Protein AF-A0A8S3WCB8-F1 (afdb_monomer)

Radius of gyration: 36.88 Å; Cα contacts (8 Å, |Δi|>4): 19; chains: 1; bounding box: 97×55×100 Å

Sequence (174 aa):
MEAQEHLSYKTQSRKRGRPAGKNRMPLSSEQRKSRNAQYEKERRNEIAHATLHLAKAVGCDGSVTLQNLLTSVIKLLDNKANCKPSESIQILRQRNEDICKEIQEMELFLKSKGLNKQEYETDSECESYNLRSRGSKRKSENICELQYSEKKQLNEKDVKSMISTASNLVSFTI

Solvent-accessible surface area (backbone atoms only — not comparable to full-atom values): 11548 Å² total; per-residue (Å²): 138,82,86,83,85,81,88,81,80,86,77,86,77,82,94,82,81,74,81,76,61,88,89,66,79,78,74,50,75,62,57,49,50,54,53,51,52,49,52,53,50,52,54,51,50,53,51,51,52,53,50,52,52,50,32,56,76,73,70,48,65,96,83,62,52,71,70,58,49,53,52,52,51,52,52,52,50,51,48,63,74,65,53,50,72,69,57,53,52,50,53,52,52,52,52,51,52,52,52,53,50,53,49,51,54,50,52,51,51,42,57,74,68,66,68,75,86,70,91,77,88,77,75,95,72,96,72,84,80,80,84,77,89,74,90,77,95,69,94,72,87,83,74,89,78,84,80,88,76,79,80,76,77,74,50,70,68,58,57,52,50,52,53,51,55,54,53,55,59,61,70,72,75,118

pLDDT: mean 72.17, std 20.46, range [32.62, 98.44]

Secondary structure (DSSP, 8-state):
----------------S-PPPTT-PPPPHHHHHHHHHHHHHHHHHHHHHHHHHHHHHHT--TT--HHHHHHHHHHHHHHHHH--HHHHHHHHHHHHHHHHHHHHHHHHHHHHTT-----------------------------------------HHHHHHHHHHHHHHHTT--

Nearest PDB structures (foldseek):
  7ar7-assembly1_W  TM=2.866E-01  e=4.950E+00  Arabidopsis thaliana

Organism: Parnassius apollo (NCBI:txid110799)

Structure (mmCIF, N/CA/C/O backbone):
data_AF-A0A8S3WCB8-F1
#
_entry.id   AF-A0A8S3WCB8-F1
#
loop_
_atom_site.group_PDB
_atom_site.id
_atom_site.type_symbol
_atom_site.label_atom_id
_atom_site.label_alt_id
_atom_site.label_comp_id
_atom_site.label_asym_id
_atom_site.label_entity_id
_atom_site.label_seq_id
_atom_site.pdbx_PDB_ins_code
_atom_site.Cartn_x
_atom_site.Cartn_y
_atom_site.Cartn_z
_atom_site.occupancy
_atom_site.B_iso_or_equiv
_atom_site.auth_seq_id
_atom_site.auth_comp_id
_atom_site.auth_asym_id
_atom_site.auth_atom_id
_atom_site.pdbx_PDB_model_num
ATOM 1 N N . MET A 1 1 ? 53.122 -0.574 -54.525 1.00 44.38 1 MET A N 1
ATOM 2 C CA . MET A 1 1 ? 53.079 -1.208 -53.192 1.00 44.38 1 MET A CA 1
ATOM 3 C C . MET A 1 1 ? 51.646 -1.123 -52.721 1.00 44.38 1 MET A C 1
ATOM 5 O O . MET A 1 1 ? 51.205 -0.060 -52.309 1.00 44.38 1 MET A O 1
ATOM 9 N N . GLU A 1 2 ? 50.904 -2.192 -52.986 1.00 43.19 2 GLU A N 1
ATOM 10 C CA . GLU A 1 2 ? 49.449 -2.259 -52.868 1.00 43.19 2 GLU A CA 1
ATOM 11 C C . GLU A 1 2 ? 49.012 -2.510 -51.424 1.00 43.19 2 GLU A C 1
ATOM 13 O O . GLU A 1 2 ? 49.670 -3.220 -50.664 1.00 43.19 2 GLU A O 1
ATOM 18 N N . ALA A 1 3 ? 47.897 -1.878 -51.070 1.00 52.25 3 ALA A N 1
ATOM 19 C CA . ALA A 1 3 ? 47.232 -1.972 -49.786 1.00 52.25 3 ALA A CA 1
ATOM 20 C C . ALA A 1 3 ? 46.687 -3.387 -49.537 1.00 52.25 3 ALA A C 1
ATOM 22 O O . ALA A 1 3 ? 46.091 -3.992 -50.426 1.00 52.25 3 ALA A O 1
ATOM 23 N N . GLN A 1 4 ? 46.816 -3.881 -48.305 1.00 49.72 4 GLN A N 1
ATOM 24 C CA . GLN A 1 4 ? 46.030 -5.017 -47.827 1.00 49.72 4 GLN A CA 1
ATOM 25 C C . GLN A 1 4 ? 45.205 -4.598 -46.610 1.00 49.72 4 GLN A C 1
ATOM 27 O O . GLN A 1 4 ? 45.649 -4.622 -45.464 1.00 49.72 4 GLN A O 1
ATOM 32 N N . GLU A 1 5 ? 43.972 -4.190 -46.907 1.00 56.50 5 GLU A N 1
ATOM 33 C CA . GLU A 1 5 ? 42.862 -4.100 -45.967 1.00 56.50 5 GLU A CA 1
ATOM 34 C C . GLU A 1 5 ? 42.466 -5.512 -45.513 1.00 56.50 5 GLU A C 1
ATOM 36 O O . GLU A 1 5 ? 41.853 -6.274 -46.260 1.00 56.50 5 GLU A O 1
ATOM 41 N N . HIS A 1 6 ? 42.757 -5.873 -44.264 1.00 52.06 6 HIS A N 1
ATOM 42 C CA . HIS A 1 6 ? 42.140 -7.045 -43.643 1.00 52.06 6 HIS A CA 1
ATOM 43 C C . HIS A 1 6 ? 40.848 -6.643 -42.921 1.00 52.06 6 HIS A C 1
ATOM 45 O O . HIS A 1 6 ? 40.802 -6.441 -41.708 1.00 52.06 6 HIS A O 1
ATOM 51 N N . LEU A 1 7 ? 39.765 -6.556 -43.698 1.00 54.00 7 LEU A N 1
ATOM 52 C CA . LEU A 1 7 ? 38.384 -6.542 -43.215 1.00 54.00 7 LEU A CA 1
ATOM 53 C C . LEU A 1 7 ? 38.034 -7.913 -42.612 1.00 54.00 7 LEU A C 1
ATOM 55 O O . LEU A 1 7 ? 37.574 -8.820 -43.303 1.00 54.00 7 LEU A O 1
ATOM 59 N N . SER A 1 8 ? 38.229 -8.068 -41.303 1.00 60.56 8 SER A N 1
ATOM 60 C CA . SER A 1 8 ? 37.791 -9.251 -40.556 1.00 60.56 8 SER A CA 1
ATOM 61 C C . SER A 1 8 ? 36.790 -8.875 -39.472 1.00 60.56 8 SER A C 1
ATOM 63 O O . SER A 1 8 ? 37.165 -8.744 -38.314 1.00 60.56 8 SER A O 1
ATOM 65 N N . TYR A 1 9 ? 35.502 -8.810 -39.822 1.00 52.47 9 TYR A N 1
ATOM 66 C CA . TYR A 1 9 ? 34.422 -8.991 -38.844 1.00 52.47 9 TYR A CA 1
ATOM 67 C C . TYR A 1 9 ? 33.257 -9.754 -39.472 1.00 52.47 9 TYR A C 1
ATOM 69 O O . TYR A 1 9 ? 32.221 -9.191 -39.822 1.00 52.47 9 TYR A O 1
ATOM 77 N N . LYS A 1 10 ? 33.407 -11.075 -39.608 1.00 53.28 10 LYS A N 1
ATOM 78 C CA . LYS A 1 10 ? 32.287 -11.953 -39.963 1.00 53.28 10 LYS A CA 1
ATOM 79 C C . LYS A 1 10 ? 31.547 -12.366 -38.690 1.00 53.28 10 LYS A C 1
ATOM 81 O O . LYS A 1 10 ? 31.703 -13.478 -38.198 1.00 53.28 10 LYS A O 1
ATOM 86 N N . THR A 1 11 ? 30.733 -11.472 -38.136 1.00 57.50 11 THR A N 1
ATOM 87 C CA . THR A 1 11 ? 29.788 -11.837 -37.071 1.00 57.50 11 THR A CA 1
ATOM 88 C C . THR A 1 11 ? 28.568 -12.518 -37.694 1.00 57.50 11 THR A C 1
ATOM 90 O O . THR A 1 11 ? 27.594 -11.885 -38.097 1.00 57.50 11 THR A O 1
ATOM 93 N N . GLN A 1 12 ? 28.611 -13.849 -37.799 1.00 63.88 12 GLN A N 1
ATOM 94 C CA . GLN A 1 12 ? 27.426 -14.639 -38.137 1.00 63.88 12 GLN A CA 1
ATOM 95 C C . GLN A 1 12 ? 26.374 -14.474 -37.029 1.00 63.88 12 GLN A C 1
ATOM 97 O O . GLN A 1 12 ? 26.536 -14.984 -35.921 1.00 63.88 12 GLN A O 1
ATOM 102 N N . SER A 1 13 ? 25.289 -13.749 -37.315 1.00 62.59 13 SER A N 1
ATOM 103 C CA . SER A 1 13 ? 24.207 -13.515 -36.355 1.00 62.59 13 SER A CA 1
ATOM 104 C C . SER A 1 13 ? 22.962 -14.376 -36.640 1.00 62.59 13 SER A C 1
ATOM 106 O O . SER A 1 13 ? 22.341 -14.329 -37.696 1.00 62.59 13 SER A O 1
ATOM 108 N N . ARG A 1 14 ? 22.683 -15.212 -35.630 1.00 60.66 14 ARG A N 1
ATOM 109 C CA . ARG A 1 14 ? 21.504 -16.001 -35.213 1.00 60.66 14 ARG A CA 1
ATOM 110 C C . ARG A 1 14 ? 20.298 -16.140 -36.163 1.00 60.66 14 ARG A C 1
ATOM 112 O O . ARG A 1 14 ? 19.568 -15.189 -36.418 1.00 60.66 14 ARG A O 1
ATOM 119 N N . LYS A 1 15 ? 19.939 -17.398 -36.464 1.00 66.94 15 LYS A N 1
ATOM 120 C CA . LYS A 1 15 ? 18.573 -17.796 -36.852 1.00 66.94 15 LYS A CA 1
ATOM 121 C C . LYS A 1 15 ? 17.801 -18.354 -35.646 1.00 66.94 15 LYS A C 1
ATOM 123 O O . LYS A 1 15 ? 18.017 -19.501 -35.273 1.00 66.94 15 LYS A O 1
ATOM 128 N N . ARG A 1 16 ? 16.894 -17.548 -35.078 1.00 57.16 16 ARG A N 1
ATOM 129 C CA . ARG A 1 16 ? 15.520 -17.883 -34.618 1.00 57.16 16 ARG A CA 1
ATOM 130 C C . ARG A 1 16 ? 14.921 -16.693 -33.850 1.00 57.16 16 ARG A C 1
ATOM 132 O O . ARG A 1 16 ? 15.586 -16.113 -33.000 1.00 57.16 16 ARG A O 1
ATOM 139 N N . GLY A 1 17 ? 13.652 -16.392 -34.156 1.00 65.81 17 GLY A N 1
ATOM 140 C CA . GLY A 1 17 ? 12.807 -15.396 -33.480 1.00 65.81 17 GLY A CA 1
ATOM 141 C C . GLY A 1 17 ? 12.474 -14.168 -34.335 1.00 65.81 17 GLY A C 1
ATOM 142 O O . GLY A 1 17 ? 13.168 -13.173 -34.217 1.00 65.81 17 GLY A O 1
ATOM 143 N N . ARG A 1 18 ? 11.401 -14.279 -35.145 1.00 69.44 18 ARG A N 1
ATOM 144 C CA . ARG A 1 18 ? 10.761 -13.290 -36.053 1.00 69.44 18 ARG A CA 1
ATOM 145 C C . ARG A 1 18 ? 11.710 -12.496 -36.982 1.00 69.44 18 ARG A C 1
ATOM 147 O O . ARG A 1 18 ? 12.647 -11.863 -36.510 1.00 69.44 18 ARG A O 1
ATOM 154 N N . PRO A 1 19 ? 11.451 -12.448 -38.305 1.00 66.50 19 PRO A N 1
ATOM 155 C CA . PRO A 1 19 ? 12.166 -11.514 -39.165 1.00 66.50 19 PRO A CA 1
ATOM 156 C C . PRO A 1 19 ? 11.988 -10.105 -38.597 1.00 66.50 19 PRO A C 1
ATOM 158 O O . PRO A 1 19 ? 10.861 -9.701 -38.289 1.00 66.50 19 PRO A O 1
ATOM 161 N N . ALA A 1 20 ? 13.088 -9.366 -38.431 1.00 64.12 20 ALA A N 1
ATOM 162 C CA . ALA A 1 20 ? 12.986 -7.934 -38.209 1.00 64.12 20 ALA A CA 1
ATOM 163 C C . ALA A 1 20 ? 12.094 -7.381 -39.327 1.00 64.12 20 ALA A C 1
ATOM 165 O O . ALA A 1 20 ? 12.321 -7.696 -40.498 1.00 64.12 20 ALA A O 1
ATOM 166 N N . GLY A 1 21 ? 11.035 -6.647 -38.969 1.00 72.25 21 GLY A N 1
ATOM 167 C CA . GLY A 1 21 ? 10.156 -6.042 -39.968 1.00 72.25 21 GLY A CA 1
ATOM 168 C C . GLY A 1 21 ? 11.012 -5.329 -41.015 1.00 72.25 21 GLY A C 1
ATOM 169 O O . GLY A 1 21 ? 11.954 -4.623 -40.643 1.00 72.25 21 GLY A O 1
ATOM 170 N N . LYS A 1 22 ? 10.737 -5.585 -42.300 1.00 71.12 22 LYS A N 1
ATOM 171 C CA . LYS A 1 22 ? 11.480 -5.020 -43.435 1.00 71.12 22 LYS A CA 1
ATOM 172 C C . LYS A 1 22 ? 11.675 -3.513 -43.181 1.00 71.12 22 LYS A C 1
ATOM 174 O O . LYS A 1 22 ? 10.695 -2.817 -42.936 1.00 71.12 22 LYS A O 1
ATOM 179 N N . ASN A 1 23 ? 12.926 -3.043 -43.170 1.00 68.75 23 ASN A N 1
ATOM 180 C CA . ASN A 1 23 ? 13.340 -1.642 -42.945 1.00 68.75 23 ASN A CA 1
ATOM 181 C C . ASN A 1 23 ? 13.299 -1.089 -41.503 1.00 68.75 23 ASN A C 1
ATOM 183 O O . ASN A 1 23 ? 13.350 0.126 -41.317 1.00 68.75 23 ASN A O 1
ATOM 187 N N . ARG A 1 24 ? 13.260 -1.921 -40.456 1.00 75.25 24 ARG A N 1
ATOM 188 C CA . ARG A 1 24 ? 13.480 -1.414 -39.090 1.00 75.25 24 ARG A CA 1
ATOM 189 C C . ARG A 1 24 ? 14.966 -1.198 -38.817 1.00 75.25 24 ARG A C 1
ATOM 191 O O . ARG A 1 24 ? 15.709 -2.167 -38.677 1.00 75.25 24 ARG A O 1
ATOM 198 N N . MET A 1 25 ? 15.384 0.059 -38.673 1.00 81.44 25 MET A N 1
ATOM 199 C CA . MET A 1 25 ? 16.691 0.360 -38.090 1.00 81.44 25 MET A CA 1
ATOM 200 C C . MET A 1 25 ? 16.708 -0.103 -36.625 1.00 81.44 25 MET A C 1
ATOM 202 O O . MET A 1 25 ? 15.826 0.287 -35.852 1.00 81.44 25 MET A O 1
ATOM 206 N N . PRO A 1 26 ? 17.660 -0.959 -36.220 1.00 82.06 26 PRO A N 1
ATOM 207 C CA . PRO A 1 26 ? 17.801 -1.326 -34.821 1.00 82.06 26 PRO A CA 1
ATOM 208 C C . PRO A 1 26 ? 18.186 -0.086 -34.008 1.00 82.06 26 PRO A C 1
ATOM 210 O O . PRO A 1 26 ? 19.029 0.704 -34.427 1.00 82.06 26 PRO A O 1
ATOM 213 N N . LEU A 1 27 ? 17.583 0.070 -32.828 1.00 88.19 27 LEU A N 1
ATOM 214 C CA . LEU A 1 27 ? 17.930 1.157 -31.913 1.00 88.19 27 LEU A CA 1
ATOM 215 C C . LEU A 1 27 ? 19.409 1.079 -31.518 1.00 88.19 27 LEU A C 1
ATOM 217 O O . LEU A 1 27 ? 19.927 -0.007 -31.201 1.00 88.19 27 LEU A O 1
ATOM 221 N N . SER A 1 28 ? 20.059 2.241 -31.448 1.00 93.25 28 SER A N 1
ATOM 222 C CA . SER A 1 28 ? 21.418 2.341 -30.921 1.00 93.25 28 SER A CA 1
ATOM 223 C C . SER A 1 28 ? 21.475 1.813 -29.480 1.00 93.25 28 SER A C 1
ATOM 225 O O . SER A 1 28 ? 20.459 1.687 -28.784 1.00 93.25 28 SER A O 1
ATOM 227 N N . SER A 1 29 ? 22.664 1.424 -29.021 1.00 93.81 29 SER A N 1
ATOM 228 C CA . SER A 1 29 ? 22.857 0.969 -27.636 1.00 93.81 29 SER A CA 1
ATOM 229 C C . SER A 1 29 ? 22.406 2.033 -26.628 1.00 93.81 29 SER A C 1
ATOM 231 O O . SER A 1 29 ? 21.777 1.699 -25.627 1.00 93.81 29 SER A O 1
ATOM 233 N N . GLU A 1 30 ? 22.662 3.303 -26.927 1.00 95.31 30 GLU A N 1
ATOM 234 C CA . GLU A 1 30 ? 22.258 4.451 -26.121 1.00 95.31 30 GLU A CA 1
ATOM 235 C C . GLU A 1 30 ? 20.741 4.668 -26.125 1.00 95.31 30 GLU A C 1
ATOM 237 O O . GLU A 1 30 ? 20.142 4.762 -25.057 1.00 95.31 30 GLU A O 1
ATOM 242 N N . GLN A 1 31 ? 20.092 4.617 -27.293 1.00 94.44 31 GLN A N 1
ATOM 243 C CA . GLN A 1 31 ? 18.631 4.722 -27.404 1.00 94.44 31 GLN A CA 1
ATOM 244 C C . GLN A 1 31 ? 17.906 3.596 -26.656 1.00 94.44 31 GLN A C 1
ATOM 246 O O . GLN A 1 31 ? 16.842 3.797 -26.074 1.00 94.44 31 GLN A O 1
ATOM 251 N N . ARG A 1 32 ? 18.472 2.383 -26.650 1.00 94.56 32 ARG A N 1
ATOM 252 C CA . ARG A 1 32 ? 17.928 1.271 -25.856 1.00 94.56 32 ARG A CA 1
ATOM 253 C C . ARG A 1 32 ? 18.055 1.531 -24.358 1.00 94.56 32 ARG A C 1
ATOM 255 O O . ARG A 1 32 ? 17.106 1.261 -23.626 1.00 94.56 32 ARG A O 1
ATOM 262 N N . LYS A 1 33 ? 19.201 2.053 -23.910 1.00 97.06 33 LYS A N 1
ATOM 263 C CA . LYS A 1 33 ? 19.431 2.409 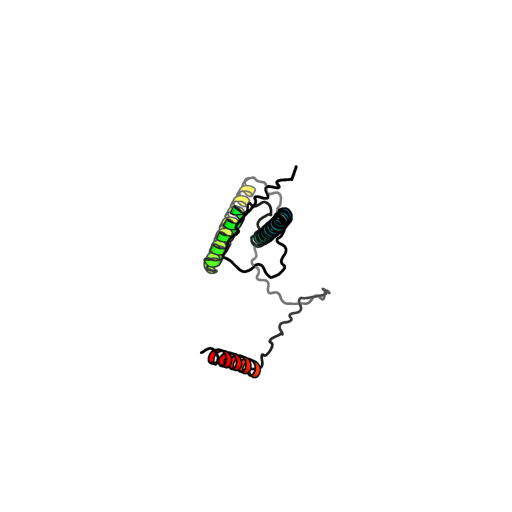-22.502 1.00 97.06 33 LYS A CA 1
ATOM 264 C C . LYS A 1 33 ? 18.484 3.516 -22.043 1.00 97.06 33 LYS A C 1
ATOM 266 O O . LYS A 1 33 ? 17.841 3.341 -21.014 1.00 97.06 33 LYS A O 1
ATOM 271 N N . SER A 1 34 ? 18.356 4.601 -22.808 1.00 96.00 34 SER A N 1
ATOM 272 C CA . SER A 1 34 ? 17.474 5.723 -22.461 1.00 96.00 34 SER A CA 1
ATOM 273 C C . SER A 1 34 ? 16.007 5.295 -22.402 1.00 96.00 34 SER A C 1
ATOM 275 O O . SER A 1 34 ? 15.320 5.599 -21.430 1.00 96.00 34 SER A O 1
ATOM 277 N N . ARG A 1 35 ? 15.551 4.491 -23.370 1.00 95.75 35 ARG A N 1
ATOM 278 C CA . ARG A 1 35 ? 14.187 3.948 -23.375 1.00 95.75 35 ARG A CA 1
ATOM 279 C C . ARG A 1 35 ? 13.912 3.037 -22.176 1.00 95.75 35 ARG A C 1
ATOM 281 O O . ARG A 1 35 ? 12.872 3.159 -21.541 1.00 95.75 35 ARG A O 1
ATOM 288 N N . ASN A 1 36 ? 14.839 2.141 -21.835 1.00 97.44 36 ASN A N 1
ATOM 289 C CA . ASN A 1 36 ? 14.675 1.271 -20.667 1.00 97.44 36 ASN A CA 1
ATOM 290 C C . ASN A 1 36 ? 14.693 2.065 -19.353 1.00 97.44 36 ASN A C 1
ATOM 292 O O . ASN A 1 36 ? 13.940 1.742 -18.439 1.00 97.44 36 ASN A O 1
ATOM 296 N N . ALA A 1 37 ? 15.521 3.109 -19.262 1.00 97.94 37 ALA A N 1
ATOM 297 C CA . ALA A 1 37 ? 15.545 3.998 -18.106 1.00 97.94 37 ALA A CA 1
ATOM 298 C C . ALA A 1 37 ? 14.214 4.749 -17.939 1.00 97.94 37 ALA A C 1
ATOM 300 O O . ALA A 1 37 ? 13.728 4.880 -16.817 1.00 97.94 37 ALA A O 1
ATOM 301 N N . GLN A 1 38 ? 13.601 5.187 -19.043 1.00 98.25 38 GLN A N 1
ATOM 302 C CA . GLN A 1 38 ? 12.269 5.789 -19.022 1.00 98.25 38 GLN A CA 1
ATOM 303 C C . GLN A 1 38 ? 11.211 4.802 -18.512 1.00 98.25 38 GLN A C 1
ATOM 305 O O . GLN A 1 38 ? 10.497 5.134 -17.570 1.00 98.25 38 GLN A O 1
ATOM 310 N N . TYR A 1 39 ? 11.153 3.585 -19.062 1.00 97.94 39 TYR A N 1
ATOM 311 C CA . TYR A 1 39 ? 10.187 2.577 -18.608 1.00 97.94 39 TYR A CA 1
ATOM 312 C C . TYR A 1 39 ? 10.356 2.223 -17.133 1.00 97.94 39 TYR A C 1
ATOM 314 O O . TYR A 1 39 ? 9.375 2.081 -16.410 1.00 97.94 39 TYR A O 1
ATOM 322 N N . GLU A 1 40 ? 11.594 2.117 -16.653 1.00 98.44 40 GLU A N 1
ATOM 323 C CA . GLU A 1 40 ? 11.838 1.838 -15.241 1.00 98.44 40 GLU A CA 1
ATOM 324 C C . GLU A 1 40 ? 11.435 3.019 -14.344 1.00 98.44 40 GLU A C 1
ATOM 326 O O . GLU A 1 40 ? 10.925 2.809 -13.243 1.00 98.44 40 GLU A O 1
ATOM 331 N N . LYS A 1 41 ? 11.600 4.263 -14.810 1.00 98.31 41 LYS A N 1
ATOM 332 C CA . LYS A 1 41 ? 11.106 5.452 -14.104 1.00 98.31 41 LYS A CA 1
ATOM 333 C C . LYS A 1 41 ? 9.578 5.455 -14.017 1.00 98.31 41 LYS A C 1
ATOM 335 O O . LYS A 1 41 ? 9.042 5.658 -12.931 1.00 98.31 41 LYS A O 1
ATOM 340 N N . GLU A 1 42 ? 8.890 5.220 -15.132 1.00 98.12 42 GLU A N 1
ATOM 341 C CA . GLU A 1 42 ? 7.423 5.144 -15.190 1.00 98.12 42 GLU A CA 1
ATOM 342 C C . GLU A 1 42 ? 6.899 4.037 -14.270 1.00 98.12 42 GLU A C 1
ATOM 344 O O . GLU A 1 42 ? 6.091 4.311 -13.384 1.00 98.12 42 GLU A O 1
ATOM 349 N N . ARG A 1 43 ? 7.475 2.832 -14.357 1.00 98.31 43 ARG A N 1
ATOM 350 C CA . ARG A 1 43 ? 7.149 1.706 -13.474 1.00 98.31 43 ARG A CA 1
ATOM 351 C C . ARG A 1 43 ? 7.301 2.062 -11.991 1.00 98.31 43 ARG A C 1
ATOM 353 O O . ARG A 1 43 ? 6.439 1.725 -11.182 1.00 98.31 43 ARG A O 1
ATOM 360 N N . ARG A 1 44 ? 8.393 2.730 -11.597 1.00 97.75 44 ARG A N 1
ATOM 361 C CA . ARG A 1 44 ? 8.598 3.149 -10.196 1.00 97.75 44 ARG A CA 1
ATOM 362 C C . ARG A 1 44 ? 7.565 4.176 -9.746 1.00 97.75 44 ARG A C 1
ATOM 364 O O . ARG A 1 44 ? 7.092 4.092 -8.615 1.00 97.75 44 ARG A O 1
ATOM 371 N N . ASN A 1 45 ? 7.202 5.109 -10.619 1.00 98.00 45 ASN A N 1
ATOM 372 C CA . ASN A 1 45 ? 6.187 6.116 -10.324 1.00 98.00 45 ASN A CA 1
ATOM 373 C C . ASN A 1 45 ? 4.799 5.489 -10.148 1.00 98.00 45 ASN A C 1
ATOM 375 O O . ASN A 1 45 ? 4.094 5.838 -9.204 1.00 98.00 45 ASN A O 1
ATOM 379 N N . GLU A 1 46 ? 4.424 4.538 -11.005 1.00 97.94 46 GLU A N 1
ATOM 380 C CA . GLU A 1 46 ? 3.165 3.792 -10.888 1.00 97.94 46 GLU A CA 1
ATOM 381 C C . GLU A 1 46 ? 3.082 3.036 -9.558 1.00 97.94 46 GLU A C 1
ATOM 383 O O . GLU A 1 46 ? 2.085 3.144 -8.842 1.00 97.94 46 GLU A O 1
ATOM 388 N N . ILE A 1 47 ? 4.159 2.337 -9.176 1.00 96.19 47 ILE A N 1
ATOM 389 C CA . ILE A 1 47 ? 4.247 1.637 -7.886 1.00 96.19 47 ILE A CA 1
ATOM 390 C C . ILE A 1 47 ? 4.107 2.624 -6.723 1.00 96.19 47 ILE A C 1
ATOM 392 O O . ILE A 1 47 ? 3.367 2.351 -5.776 1.00 96.19 47 ILE A O 1
ATOM 396 N N . ALA A 1 48 ? 4.784 3.773 -6.780 1.00 93.94 48 ALA A N 1
ATOM 397 C CA . ALA A 1 48 ? 4.699 4.792 -5.738 1.00 93.94 48 ALA A CA 1
ATOM 398 C C . ALA A 1 48 ? 3.275 5.359 -5.610 1.00 93.94 48 ALA A C 1
ATOM 400 O O . ALA A 1 48 ? 2.757 5.472 -4.499 1.00 93.94 48 ALA A O 1
ATOM 401 N N . HIS A 1 49 ? 2.610 5.644 -6.733 1.00 94.88 49 HIS A N 1
ATOM 402 C CA . HIS A 1 49 ? 1.230 6.127 -6.744 1.00 94.88 49 HIS A CA 1
ATOM 403 C C . HIS A 1 49 ? 0.252 5.088 -6.179 1.00 94.88 49 HIS A C 1
ATOM 405 O O . HIS A 1 49 ? -0.573 5.412 -5.323 1.00 94.88 49 HIS A O 1
ATOM 411 N N . ALA A 1 50 ? 0.372 3.826 -6.601 1.00 94.88 50 ALA A N 1
ATOM 412 C CA . ALA A 1 50 ? -0.449 2.733 -6.087 1.00 94.88 50 ALA A CA 1
ATOM 413 C C . ALA A 1 50 ? -0.244 2.529 -4.577 1.00 94.88 50 ALA A C 1
ATOM 415 O O . ALA A 1 50 ? -1.211 2.370 -3.834 1.00 94.88 50 ALA A O 1
ATOM 416 N N . THR A 1 51 ? 1.005 2.605 -4.112 1.00 94.31 51 THR A N 1
ATOM 417 C CA . THR A 1 51 ? 1.367 2.485 -2.691 1.00 94.31 51 THR A CA 1
ATOM 418 C C . THR A 1 51 ? 0.768 3.626 -1.868 1.00 94.31 51 THR A C 1
ATOM 420 O O . THR A 1 51 ? 0.201 3.389 -0.805 1.00 94.31 51 THR A O 1
ATOM 423 N N . LEU A 1 52 ? 0.826 4.862 -2.371 1.00 92.94 52 LEU A N 1
ATOM 424 C CA . LEU A 1 52 ? 0.227 6.025 -1.717 1.00 92.94 52 LEU A CA 1
ATOM 425 C C . LEU A 1 52 ? -1.301 5.912 -1.645 1.00 92.94 52 LEU A C 1
ATOM 427 O O . LEU A 1 52 ? -1.898 6.223 -0.616 1.00 92.94 52 LEU A O 1
ATOM 431 N N . HIS A 1 53 ? -1.940 5.444 -2.718 1.00 93.25 53 HIS A N 1
ATOM 432 C CA . HIS A 1 53 ? -3.381 5.203 -2.729 1.00 93.25 53 HIS A CA 1
ATOM 433 C C . HIS A 1 53 ? -3.781 4.115 -1.720 1.00 93.25 53 HIS A C 1
ATOM 435 O O . HIS A 1 53 ? -4.752 4.275 -0.982 1.00 93.25 53 HIS A O 1
ATOM 441 N N . LEU A 1 54 ? -3.000 3.035 -1.642 1.00 93.81 54 LEU A N 1
ATOM 442 C CA . LEU A 1 54 ? -3.191 1.953 -0.680 1.00 93.81 54 LEU A CA 1
ATOM 443 C C . LEU A 1 54 ? -3.041 2.447 0.768 1.00 93.81 54 LEU A C 1
ATOM 445 O O . LEU A 1 54 ? -3.896 2.155 1.598 1.00 93.81 54 LEU A O 1
ATOM 449 N N . ALA A 1 55 ? -2.005 3.242 1.058 1.00 93.12 55 ALA A N 1
ATOM 450 C CA . ALA A 1 55 ? -1.792 3.838 2.377 1.00 93.12 55 ALA A CA 1
ATOM 451 C C . ALA A 1 55 ? -2.983 4.698 2.812 1.00 93.12 55 ALA A C 1
ATOM 453 O O . ALA A 1 55 ? -3.507 4.509 3.909 1.00 93.12 55 ALA A O 1
ATOM 454 N N . LYS A 1 56 ? -3.482 5.556 1.913 1.00 91.44 56 LYS A N 1
ATOM 455 C CA . LYS A 1 56 ? -4.685 6.362 2.162 1.00 91.44 56 LYS A CA 1
ATOM 456 C C . LYS A 1 56 ? -5.918 5.504 2.438 1.00 91.44 56 LYS A C 1
ATOM 458 O O . LYS A 1 56 ? -6.654 5.795 3.372 1.00 91.44 56 LYS A O 1
ATOM 463 N N . ALA A 1 57 ? -6.138 4.445 1.660 1.00 90.31 57 ALA A N 1
ATOM 464 C CA . ALA A 1 57 ? -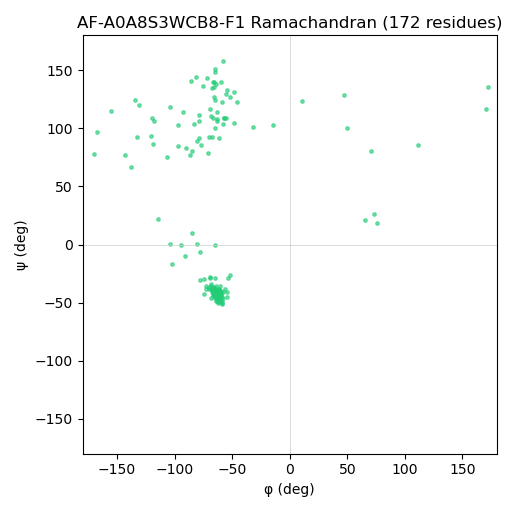7.303 3.572 1.820 1.00 90.31 57 ALA A CA 1
ATOM 465 C C . ALA A 1 57 ? -7.317 2.814 3.161 1.00 90.31 57 ALA A C 1
ATOM 467 O O . ALA A 1 57 ? -8.385 2.483 3.673 1.00 90.31 57 ALA A O 1
ATOM 468 N N . VAL A 1 58 ? -6.139 2.541 3.726 1.00 91.19 58 VAL A N 1
ATOM 469 C CA . VAL A 1 58 ? -5.974 1.863 5.024 1.00 91.19 58 VAL A CA 1
ATOM 470 C C . VAL A 1 58 ? -5.914 2.865 6.185 1.00 91.19 58 VAL A C 1
ATOM 472 O O . VAL A 1 58 ? -5.988 2.462 7.342 1.00 91.19 58 VAL A O 1
ATOM 475 N N . GLY A 1 59 ? -5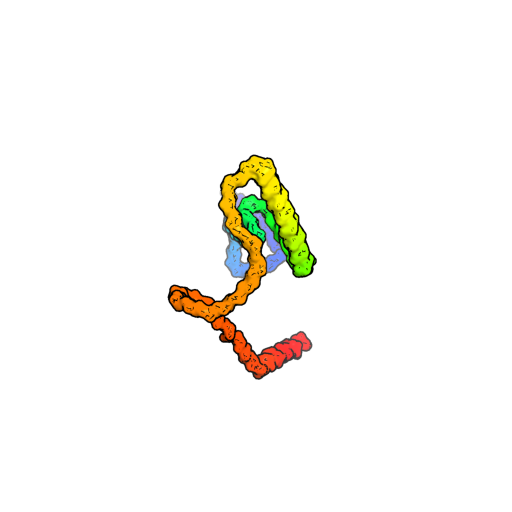.815 4.167 5.900 1.00 88.94 59 GLY A N 1
ATOM 476 C CA . GLY A 1 59 ? -5.645 5.205 6.918 1.00 88.94 59 GLY A CA 1
ATOM 477 C C . GLY A 1 59 ? -4.244 5.222 7.535 1.00 88.94 59 GLY A C 1
ATOM 478 O O . GLY A 1 59 ? -4.086 5.626 8.680 1.00 88.94 59 GLY A O 1
ATOM 479 N N . CYS A 1 60 ? -3.230 4.747 6.807 1.00 87.31 60 CYS A N 1
ATOM 480 C CA . CYS A 1 60 ? -1.838 4.838 7.233 1.00 87.31 60 CYS A CA 1
ATOM 481 C C . CYS A 1 60 ? -1.229 6.183 6.823 1.00 87.31 60 CYS A C 1
ATOM 483 O O . CYS A 1 60 ? -1.426 6.646 5.696 1.00 87.31 60 CYS A O 1
ATOM 485 N N . ASP A 1 61 ? -0.415 6.757 7.707 1.00 78.88 61 ASP A N 1
ATOM 486 C CA . ASP A 1 61 ? 0.382 7.941 7.394 1.00 78.88 61 ASP A CA 1
ATOM 487 C C . ASP A 1 61 ? 1.434 7.636 6.313 1.00 78.88 61 ASP A C 1
ATOM 489 O O . ASP A 1 61 ? 1.938 6.517 6.183 1.00 78.88 61 ASP A O 1
ATOM 493 N N . GLY A 1 62 ? 1.802 8.651 5.526 1.00 71.69 62 GLY A N 1
ATOM 494 C CA . GLY A 1 62 ? 2.721 8.511 4.385 1.00 71.69 62 GLY A CA 1
ATOM 495 C C . GLY A 1 62 ? 4.166 8.111 4.733 1.00 71.69 62 GLY A C 1
ATOM 496 O O . GLY A 1 62 ? 4.983 7.981 3.826 1.00 71.69 62 GLY A O 1
ATOM 497 N N . SER A 1 63 ? 4.493 7.927 6.016 1.00 81.19 63 SER A N 1
ATOM 498 C CA . SER A 1 63 ? 5.816 7.527 6.517 1.00 81.19 63 SER A CA 1
ATOM 499 C C . SER A 1 63 ? 5.974 6.014 6.735 1.00 81.19 63 SER A C 1
ATOM 501 O O . SER A 1 63 ? 7.045 5.559 7.141 1.00 81.19 63 SER A O 1
ATOM 503 N N . VAL A 1 64 ? 4.935 5.214 6.478 1.00 86.19 64 VAL A N 1
ATOM 504 C CA . VAL A 1 64 ? 4.959 3.764 6.719 1.00 86.19 64 VAL A CA 1
ATOM 505 C C . VAL A 1 64 ? 5.779 3.033 5.647 1.00 86.19 64 VAL A C 1
ATOM 507 O O . VAL A 1 64 ? 5.656 3.290 4.450 1.00 86.19 64 VAL A O 1
ATOM 510 N N . THR A 1 65 ? 6.612 2.077 6.070 1.00 91.81 65 THR A N 1
ATOM 511 C CA . THR A 1 65 ? 7.373 1.224 5.144 1.00 91.81 65 THR A CA 1
ATOM 512 C C . THR A 1 65 ? 6.436 0.337 4.319 1.00 91.81 65 THR A C 1
ATOM 514 O O . THR A 1 65 ? 5.397 -0.110 4.804 1.00 91.81 65 THR A O 1
ATOM 517 N N . LEU A 1 66 ? 6.818 0.015 3.076 1.00 92.12 66 LEU A N 1
ATOM 518 C CA . LEU A 1 66 ? 5.989 -0.810 2.184 1.00 92.12 66 LEU A CA 1
ATOM 519 C C . LEU A 1 66 ? 5.594 -2.154 2.821 1.00 92.12 66 LEU A C 1
ATOM 521 O O . LEU A 1 66 ? 4.447 -2.576 2.713 1.00 92.12 66 LEU A O 1
ATOM 525 N N . GLN A 1 67 ? 6.522 -2.805 3.526 1.00 93.69 67 GLN A N 1
ATOM 526 C CA . GLN A 1 67 ? 6.264 -4.070 4.217 1.00 93.69 67 GLN A CA 1
ATOM 527 C C . GLN A 1 67 ? 5.176 -3.933 5.291 1.00 93.69 67 GLN A C 1
ATOM 529 O O . GLN A 1 67 ? 4.263 -4.760 5.359 1.00 93.69 67 GLN A O 1
ATOM 534 N N . ASN A 1 68 ? 5.253 -2.883 6.110 1.00 92.56 68 ASN A N 1
ATOM 535 C CA . ASN A 1 68 ? 4.273 -2.639 7.162 1.00 92.56 68 ASN A CA 1
ATOM 536 C C . ASN A 1 68 ? 2.909 -2.293 6.566 1.00 92.56 68 ASN A C 1
ATOM 538 O O . ASN A 1 68 ? 1.900 -2.818 7.026 1.00 92.56 68 ASN A O 1
ATOM 542 N N . LEU A 1 69 ? 2.880 -1.491 5.498 1.00 94.50 69 LEU A N 1
ATOM 543 C CA . LEU A 1 69 ? 1.648 -1.176 4.784 1.00 94.50 69 LEU A CA 1
ATOM 544 C C . LEU A 1 69 ? 0.964 -2.445 4.256 1.00 94.50 69 LEU A C 1
ATOM 546 O O . LEU A 1 69 ? -0.211 -2.663 4.536 1.00 94.50 69 LEU A O 1
ATOM 550 N N . LEU A 1 70 ? 1.692 -3.305 3.539 1.00 95.19 70 LEU A N 1
ATOM 551 C CA . LEU A 1 70 ? 1.136 -4.550 2.997 1.00 95.19 70 LEU A CA 1
ATOM 552 C C . LEU A 1 70 ? 0.637 -5.486 4.104 1.00 95.19 70 LEU A C 1
ATOM 554 O O . LEU A 1 70 ? -0.429 -6.081 3.975 1.00 95.19 70 LEU A O 1
ATOM 558 N N . THR A 1 71 ? 1.363 -5.567 5.219 1.00 94.00 71 THR A N 1
ATOM 559 C CA . THR A 1 71 ? 0.947 -6.363 6.382 1.00 94.00 71 THR A CA 1
ATOM 560 C C . THR A 1 71 ? -0.358 -5.833 6.981 1.00 94.00 71 THR A C 1
ATOM 562 O O . THR A 1 71 ? -1.260 -6.613 7.284 1.00 94.00 71 THR A O 1
ATOM 565 N N . SER A 1 72 ? -0.489 -4.512 7.125 1.00 91.62 72 SER A N 1
ATOM 566 C CA . SER A 1 72 ? -1.718 -3.875 7.608 1.00 91.62 72 SER A CA 1
ATOM 567 C C . SER A 1 72 ? -2.895 -4.109 6.665 1.00 91.62 72 SER A C 1
ATOM 569 O O . SER A 1 72 ? -3.997 -4.392 7.128 1.00 91.62 72 SER A O 1
ATOM 571 N N . VAL A 1 73 ? -2.664 -4.050 5.350 1.00 94.19 73 VAL A N 1
ATOM 572 C CA . VAL A 1 73 ? -3.687 -4.338 4.333 1.00 94.19 73 VAL A CA 1
ATOM 573 C C . VAL A 1 73 ? -4.183 -5.773 4.457 1.00 94.19 73 VAL A C 1
ATOM 575 O O . VAL A 1 73 ? -5.391 -5.985 4.499 1.00 94.19 73 VAL A O 1
ATOM 578 N N . ILE A 1 74 ? -3.272 -6.746 4.549 1.00 93.75 74 ILE A N 1
ATOM 579 C CA . ILE A 1 74 ? -3.625 -8.165 4.683 1.00 93.75 74 ILE A CA 1
ATOM 580 C C . ILE A 1 74 ? -4.480 -8.371 5.934 1.00 93.75 74 ILE A C 1
ATOM 582 O O . ILE A 1 74 ? -5.594 -8.871 5.833 1.00 93.75 74 ILE A O 1
ATOM 586 N N . LYS A 1 75 ? -4.031 -7.863 7.089 1.00 89.56 75 LYS A N 1
ATOM 587 C CA . LYS A 1 75 ? -4.798 -7.942 8.342 1.00 89.56 75 LYS A CA 1
ATOM 588 C C . LYS A 1 75 ? -6.175 -7.291 8.229 1.00 89.56 75 LYS A C 1
ATOM 590 O O . LYS A 1 75 ? -7.150 -7.825 8.747 1.00 89.56 75 LYS A O 1
ATOM 595 N N . LEU A 1 76 ? -6.276 -6.139 7.565 1.00 89.44 76 LEU A N 1
ATOM 596 C CA . LEU A 1 76 ? -7.553 -5.456 7.363 1.00 89.44 76 LEU A CA 1
ATOM 597 C C . LEU A 1 76 ? -8.508 -6.296 6.507 1.00 89.44 76 LEU A C 1
ATOM 599 O O . LEU A 1 76 ? -9.692 -6.384 6.829 1.00 89.44 76 LEU A O 1
ATOM 603 N N . LEU A 1 77 ? -8.008 -6.894 5.424 1.00 90.50 77 LEU A N 1
ATOM 604 C CA . LEU A 1 77 ? -8.794 -7.760 4.548 1.00 90.50 77 LEU A CA 1
ATOM 605 C C . LEU A 1 77 ? -9.221 -9.039 5.267 1.00 90.50 77 LEU A C 1
ATOM 607 O O . LEU A 1 77 ? -10.396 -9.385 5.201 1.00 90.50 77 LEU A O 1
ATOM 611 N N . ASP A 1 78 ? -8.320 -9.672 6.015 1.00 88.56 78 ASP A N 1
ATOM 612 C CA . ASP A 1 78 ? -8.619 -10.866 6.808 1.00 88.56 78 ASP A CA 1
ATOM 613 C C . ASP A 1 78 ? -9.671 -10.571 7.877 1.00 88.56 78 ASP A C 1
ATOM 615 O O . ASP A 1 78 ? -10.634 -11.320 8.030 1.00 88.56 78 ASP A O 1
ATOM 619 N N . ASN A 1 79 ? -9.544 -9.442 8.577 1.00 83.81 79 ASN A N 1
ATOM 620 C CA . ASN A 1 79 ? -10.538 -9.015 9.555 1.00 83.81 79 ASN A CA 1
ATOM 621 C C . ASN A 1 79 ? -11.891 -8.760 8.891 1.00 83.81 79 ASN A C 1
ATOM 623 O O . ASN A 1 79 ? -12.910 -9.173 9.427 1.00 83.81 79 ASN A O 1
ATOM 627 N N . LYS A 1 80 ? -11.928 -8.117 7.718 1.00 83.00 80 LYS A N 1
ATOM 628 C CA . LYS A 1 80 ? -13.181 -7.876 6.983 1.00 83.00 80 LYS A CA 1
ATOM 629 C C . LYS A 1 80 ? -13.803 -9.155 6.424 1.00 83.00 80 LYS A C 1
ATOM 631 O O . LYS A 1 80 ? -15.023 -9.249 6.388 1.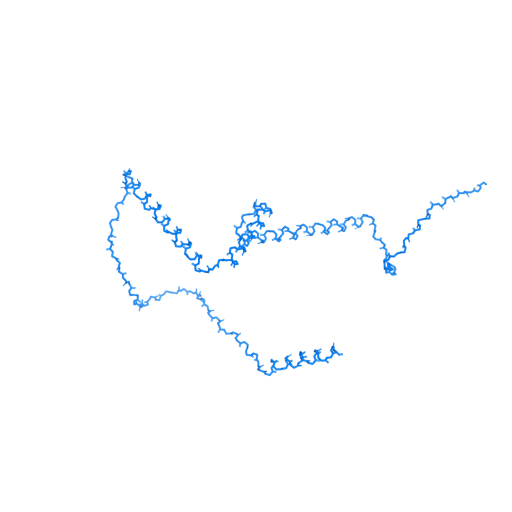00 83.00 80 LYS A O 1
ATOM 636 N N . ALA A 1 81 ? -12.987 -10.106 5.981 1.00 83.44 81 ALA A N 1
ATOM 637 C CA . ALA A 1 81 ? -13.453 -11.375 5.435 1.00 83.44 81 ALA A CA 1
ATOM 638 C C . ALA A 1 81 ? -13.993 -12.306 6.529 1.00 83.44 81 ALA A C 1
ATOM 640 O O . ALA A 1 81 ? -14.966 -13.018 6.296 1.00 83.44 81 ALA A O 1
ATOM 641 N N . ASN A 1 82 ? -13.382 -12.281 7.718 1.00 78.31 82 ASN A N 1
ATOM 642 C CA . ASN A 1 82 ? -13.693 -13.214 8.800 1.00 78.31 82 ASN A CA 1
ATOM 643 C C . ASN A 1 82 ? -14.573 -12.622 9.915 1.00 78.31 82 ASN A C 1
ATOM 645 O O . ASN A 1 82 ? -15.158 -13.390 10.675 1.00 78.31 82 ASN A O 1
ATOM 649 N N . CYS A 1 83 ? -14.721 -11.294 10.029 1.00 65.94 83 CYS A N 1
ATOM 650 C CA . CYS A 1 83 ? -15.646 -10.703 11.003 1.00 65.94 83 CYS A CA 1
ATOM 651 C C . CYS A 1 83 ? -17.091 -11.003 10.619 1.00 65.94 83 CYS A C 1
ATOM 653 O O . CYS A 1 83 ? -17.653 -10.393 9.704 1.00 65.94 83 CYS A O 1
ATOM 655 N N . LYS A 1 84 ? -17.753 -11.848 11.409 1.00 73.56 84 LYS A N 1
ATOM 656 C CA . LYS A 1 84 ? -19.213 -11.834 11.450 1.00 73.56 84 LYS A CA 1
ATOM 657 C C . LYS A 1 84 ? -19.651 -10.513 12.095 1.00 73.56 84 LYS A C 1
ATOM 659 O O . LYS A 1 84 ? -19.118 -10.157 13.146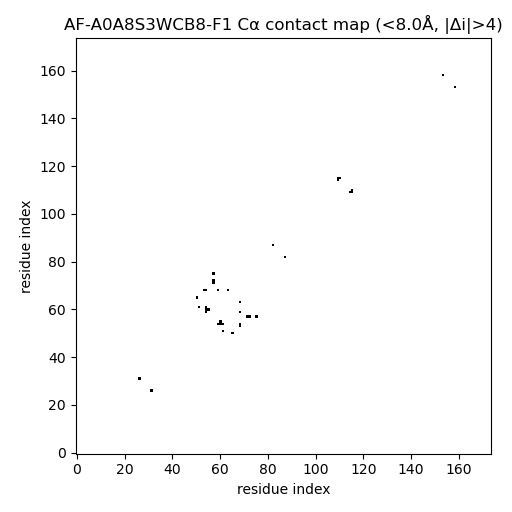 1.00 73.56 84 LYS A O 1
ATOM 664 N N . PRO A 1 85 ? -20.649 -9.797 11.547 1.00 66.69 85 PRO A N 1
ATOM 665 C CA . PRO A 1 85 ? -21.118 -8.524 12.108 1.00 66.69 85 PRO A CA 1
ATOM 666 C C . PRO A 1 85 ? -21.510 -8.608 13.593 1.00 66.69 85 PRO A C 1
ATOM 668 O O . PRO A 1 85 ? -21.382 -7.641 14.334 1.00 66.69 85 PRO A O 1
ATOM 671 N N . SER A 1 86 ? -21.962 -9.780 14.045 1.00 68.19 86 SER A N 1
ATOM 672 C CA . SER A 1 86 ? -22.286 -10.027 15.453 1.00 68.19 86 SER A CA 1
ATOM 673 C C . SER A 1 86 ? -21.050 -10.013 16.359 1.00 68.19 86 SER A C 1
ATOM 675 O O . SER A 1 86 ? -21.114 -9.492 17.470 1.00 68.19 86 SER A O 1
ATOM 677 N N . GLU A 1 87 ? -19.929 -10.568 15.896 1.00 73.06 87 GLU A N 1
ATOM 678 C CA . GLU A 1 87 ? -18.685 -10.653 16.668 1.00 73.06 87 GLU A CA 1
ATOM 679 C C . GLU A 1 87 ? -18.023 -9.270 16.768 1.00 73.06 87 GLU A C 1
ATOM 681 O O . GLU A 1 87 ? -17.567 -8.879 17.840 1.00 73.06 87 GLU A O 1
ATOM 686 N N . SER A 1 88 ? -18.065 -8.465 15.699 1.00 75.06 88 SER A N 1
ATOM 687 C CA . SER A 1 88 ? -17.531 -7.096 15.727 1.00 75.06 88 SER A CA 1
ATOM 688 C C . SER A 1 88 ? -18.319 -6.171 16.660 1.00 75.06 88 SER A C 1
ATOM 690 O O . SER A 1 88 ? -17.718 -5.397 17.406 1.00 75.06 88 SER A O 1
ATOM 692 N N . ILE A 1 89 ? -19.653 -6.280 16.687 1.00 81.62 89 ILE A N 1
ATOM 693 C CA . ILE A 1 89 ? -20.498 -5.531 17.630 1.00 81.62 89 ILE A CA 1
ATOM 694 C C . ILE A 1 89 ? -20.188 -5.935 19.073 1.00 81.62 89 ILE A C 1
ATOM 696 O O . ILE A 1 89 ? -20.117 -5.071 19.945 1.00 81.62 89 ILE A O 1
ATOM 700 N N . GLN A 1 90 ? -19.992 -7.227 19.339 1.00 86.38 90 GLN A N 1
ATOM 701 C CA . GLN A 1 90 ? -19.671 -7.707 20.681 1.00 86.38 90 GLN A CA 1
ATOM 702 C C . GLN A 1 90 ? -18.308 -7.192 21.161 1.00 86.38 90 GLN A C 1
ATOM 704 O O . GLN A 1 90 ? -18.219 -6.690 22.279 1.00 86.38 90 GLN A O 1
ATOM 709 N N . ILE A 1 91 ? -17.285 -7.222 20.300 1.00 83.25 91 ILE A N 1
ATOM 710 C CA . ILE A 1 91 ? -15.957 -6.659 20.597 1.00 83.25 91 ILE A CA 1
ATOM 711 C C . ILE A 1 91 ? -16.057 -5.158 20.907 1.00 83.25 91 ILE A C 1
ATOM 713 O O . ILE A 1 91 ? -15.451 -4.680 21.865 1.00 83.25 91 ILE A O 1
ATOM 717 N N . LEU A 1 92 ? -16.846 -4.405 20.131 1.00 86.75 92 LEU A N 1
ATOM 718 C CA . LEU A 1 92 ? -17.058 -2.974 20.376 1.00 86.75 92 LEU A CA 1
ATOM 719 C C . LEU A 1 92 ? -17.787 -2.711 21.698 1.00 86.75 92 LEU A C 1
ATOM 721 O O . LEU A 1 92 ? -17.407 -1.801 22.430 1.00 86.75 92 LEU A O 1
ATOM 725 N N . ARG A 1 93 ? -18.806 -3.512 22.031 1.00 89.81 93 ARG A N 1
ATOM 726 C CA . ARG A 1 93 ? -19.517 -3.405 23.315 1.00 89.81 93 ARG A CA 1
ATOM 727 C C . ARG A 1 93 ? -18.589 -3.670 24.494 1.00 89.81 93 ARG A C 1
ATOM 729 O O . ARG A 1 93 ? -18.596 -2.886 25.433 1.00 89.81 93 ARG A O 1
ATOM 736 N N . GLN A 1 94 ? -17.775 -4.719 24.412 1.00 92.62 94 GLN A N 1
ATOM 737 C CA . GLN A 1 94 ? -16.814 -5.057 25.458 1.00 92.62 94 GLN A CA 1
ATOM 738 C C . GLN A 1 94 ? -15.784 -3.938 25.650 1.00 92.62 94 GLN A C 1
ATOM 740 O O . GLN A 1 94 ? -15.569 -3.483 26.766 1.00 92.62 94 GLN A O 1
ATOM 745 N N . ARG A 1 95 ? -15.229 -3.404 24.555 1.00 92.31 95 ARG A N 1
ATOM 746 C CA . ARG A 1 95 ? -14.288 -2.279 24.621 1.00 92.31 95 ARG A CA 1
ATOM 747 C C . ARG A 1 95 ? -14.912 -1.021 25.229 1.00 92.31 95 ARG A C 1
ATOM 749 O O . ARG A 1 95 ? -14.244 -0.316 25.977 1.00 92.31 95 ARG A O 1
ATOM 756 N N . ASN A 1 96 ? -16.172 -0.728 24.910 1.00 94.50 96 ASN A N 1
ATOM 757 C CA . ASN A 1 96 ? -16.882 0.393 25.523 1.00 94.50 96 ASN A CA 1
ATOM 758 C C . ASN A 1 96 ? -17.065 0.184 27.030 1.00 94.50 96 ASN A C 1
ATOM 760 O O . ASN A 1 96 ? -16.910 1.133 27.788 1.00 94.50 96 ASN A O 1
ATOM 764 N N . GLU A 1 97 ? -17.361 -1.043 27.463 1.00 95.56 97 GLU A N 1
ATOM 765 C CA . GLU A 1 97 ? -17.467 -1.374 28.885 1.00 95.56 97 GLU A CA 1
ATOM 766 C C . GLU A 1 97 ? -16.134 -1.164 29.619 1.00 95.56 97 GLU A C 1
ATOM 768 O O . GLU A 1 97 ? -16.118 -0.568 30.695 1.00 95.56 97 GLU A O 1
ATOM 773 N N . ASP A 1 98 ? -15.017 -1.581 29.017 1.00 93.81 98 ASP A N 1
ATOM 774 C CA . ASP A 1 98 ? -13.676 -1.381 29.579 1.00 93.81 98 ASP A CA 1
ATOM 775 C C . ASP A 1 98 ? -13.327 0.111 29.704 1.00 93.81 98 ASP A C 1
ATOM 777 O O . ASP A 1 98 ? -12.864 0.555 30.752 1.00 93.81 98 ASP A O 1
ATOM 781 N N . ILE A 1 99 ? -13.628 0.910 28.673 1.00 95.94 99 ILE A N 1
ATOM 782 C CA . ILE A 1 99 ? -13.437 2.369 28.702 1.00 95.94 99 ILE A CA 1
ATOM 783 C C . ILE A 1 99 ? -14.308 3.011 29.789 1.00 95.94 99 ILE A C 1
ATOM 785 O O . ILE A 1 99 ? -13.846 3.893 30.508 1.00 95.94 99 ILE A O 1
ATOM 789 N N . CYS A 1 100 ? -15.563 2.580 29.944 1.00 94.69 100 CYS A N 1
ATOM 790 C CA . CYS A 1 100 ? -16.433 3.086 31.004 1.00 94.69 100 CYS A CA 1
ATOM 791 C C . CYS A 1 100 ? -15.872 2.786 32.401 1.00 94.69 100 CYS A C 1
ATOM 793 O O . CYS A 1 100 ? -15.960 3.647 33.275 1.00 94.69 100 CYS A O 1
ATOM 795 N N . LYS A 1 101 ? -15.273 1.606 32.611 1.00 95.69 101 LYS A N 1
ATOM 796 C CA . LYS A 1 101 ? -14.599 1.266 33.875 1.00 95.69 101 LYS A CA 1
ATOM 797 C C . LYS A 1 101 ? -13.390 2.163 34.118 1.00 95.69 101 LYS A C 1
ATOM 799 O O . LYS A 1 101 ? -13.276 2.724 35.200 1.00 95.69 101 LYS A O 1
ATOM 804 N N . GLU A 1 102 ? -12.548 2.370 33.108 1.00 95.88 102 GLU A N 1
ATOM 805 C CA . GLU A 1 102 ? -11.383 3.261 33.208 1.00 95.88 102 GLU A CA 1
ATOM 806 C C . GLU A 1 102 ? -11.796 4.706 33.540 1.00 95.88 102 GLU A C 1
ATOM 808 O O . GLU A 1 102 ? -11.197 5.345 34.406 1.00 95.88 102 GLU A O 1
ATOM 813 N N . ILE A 1 103 ? -12.868 5.210 32.916 1.00 94.38 103 ILE A N 1
ATOM 814 C CA . ILE A 1 103 ? -13.440 6.525 33.240 1.00 94.38 103 ILE A CA 1
ATOM 815 C C . ILE A 1 103 ? -13.890 6.570 34.702 1.00 94.38 103 ILE A C 1
ATOM 817 O O . ILE A 1 103 ? -13.504 7.491 35.418 1.00 94.38 103 ILE A O 1
ATOM 821 N N . GLN A 1 104 ? -14.650 5.575 35.170 1.00 95.44 104 GLN A N 1
ATOM 822 C CA . GLN A 1 104 ? -15.108 5.516 36.563 1.00 95.44 104 GLN A CA 1
ATOM 823 C C . GLN A 1 104 ? -13.939 5.459 37.553 1.00 95.44 104 GLN A C 1
ATOM 825 O O . GLN A 1 104 ? -13.951 6.148 38.573 1.00 95.44 104 GLN A O 1
ATOM 830 N N . GLU A 1 105 ? -12.905 4.672 37.257 1.00 94.19 105 GLU A N 1
ATOM 831 C CA . GLU A 1 105 ? -11.690 4.599 38.070 1.00 94.19 105 GLU A CA 1
ATOM 832 C C . GLU A 1 105 ? -10.979 5.955 38.135 1.00 94.19 105 GLU A C 1
ATOM 834 O O . GLU A 1 105 ? -10.593 6.402 39.220 1.00 94.19 105 GLU A O 1
ATOM 839 N N . MET A 1 106 ? -10.861 6.654 37.004 1.00 91.81 106 MET A N 1
ATOM 840 C CA . MET A 1 106 ? -10.286 7.997 36.963 1.00 91.81 106 MET A CA 1
ATOM 841 C C . MET A 1 106 ? -11.141 9.028 37.707 1.00 91.81 106 MET A C 1
ATOM 843 O O . MET A 1 106 ? -10.593 9.851 38.439 1.00 91.81 106 MET A O 1
ATOM 847 N N . GLU A 1 107 ? -12.467 8.983 37.585 1.00 90.62 107 GLU A N 1
ATOM 848 C CA . GLU A 1 107 ? -13.383 9.856 38.328 1.00 90.62 107 GLU A CA 1
ATOM 849 C C . GLU A 1 107 ? -13.254 9.647 39.842 1.00 90.62 107 GLU A C 1
ATOM 851 O O . GLU A 1 107 ? -13.131 10.614 40.600 1.00 90.62 107 GLU A O 1
ATOM 856 N N . LEU A 1 108 ? -13.204 8.391 40.298 1.00 91.19 108 LEU A N 1
ATOM 857 C CA . LEU A 1 108 ? -12.969 8.052 41.704 1.00 91.19 108 LEU A CA 1
ATOM 858 C C . LEU A 1 108 ? -11.590 8.523 42.177 1.00 91.19 108 LEU A C 1
ATOM 860 O O . LEU A 1 108 ? -11.453 9.070 43.277 1.00 91.19 108 LEU A O 1
ATOM 864 N N . PHE A 1 109 ? -10.563 8.364 41.345 1.00 91.69 109 PHE A N 1
ATOM 865 C CA . PHE A 1 109 ? -9.215 8.839 41.638 1.00 91.69 109 PHE A CA 1
ATOM 866 C C . PHE A 1 109 ? -9.157 10.366 41.773 1.00 91.69 109 PHE A C 1
ATOM 868 O O . PHE A 1 109 ? -8.566 10.884 42.721 1.00 91.69 109 PHE A O 1
ATOM 875 N N . LEU A 1 110 ? -9.817 11.105 40.882 1.00 89.12 110 LEU A N 1
ATOM 876 C CA . LEU A 1 110 ? -9.905 12.565 40.951 1.00 89.12 110 LEU A CA 1
ATOM 877 C C . LEU A 1 110 ? -10.705 13.032 42.174 1.00 89.12 110 LEU A C 1
ATOM 879 O O . LEU A 1 110 ? -10.281 13.964 42.867 1.00 89.12 110 LEU A O 1
ATOM 883 N N . LYS A 1 111 ? -11.808 12.343 42.492 1.00 86.81 111 LYS A N 1
ATOM 884 C CA . LYS A 1 111 ? -12.636 12.611 43.675 1.00 86.81 111 LYS A CA 1
ATOM 885 C C . LYS A 1 111 ? -11.862 12.378 44.975 1.00 86.81 111 LYS A C 1
ATOM 887 O O . LYS A 1 111 ? -11.922 13.213 45.873 1.00 86.81 111 LYS A O 1
ATOM 892 N N . SER A 1 112 ? -11.087 11.294 45.065 1.00 83.94 112 SER A N 1
ATOM 893 C CA . SER A 1 112 ? -10.265 10.979 46.248 1.00 83.94 112 SER A CA 1
ATOM 894 C C . SER A 1 112 ? -9.084 11.936 46.449 1.00 83.94 112 SER A C 1
ATOM 896 O O . SER A 1 112 ? -8.687 12.189 47.584 1.00 83.94 112 SER A O 1
ATOM 898 N N . LYS A 1 113 ? -8.557 12.535 45.373 1.00 81.25 113 LYS A N 1
ATOM 899 C CA . LYS A 1 113 ? -7.503 13.561 45.432 1.00 81.25 113 LYS A CA 1
ATOM 900 C C . LYS A 1 113 ? -8.004 14.972 45.758 1.00 81.25 113 LYS A C 1
ATOM 902 O O . LYS A 1 113 ? -7.192 15.893 45.808 1.00 81.25 113 LYS A O 1
ATOM 907 N N . GLY A 1 114 ? -9.309 15.164 45.966 1.00 65.69 114 GLY A N 1
ATOM 908 C CA . GLY A 1 114 ? -9.877 16.469 46.315 1.00 65.69 114 GLY A CA 1
ATOM 909 C C . GLY A 1 114 ? -9.737 17.525 45.211 1.00 65.69 114 GLY A C 1
ATOM 910 O O . GLY A 1 114 ? -9.808 18.717 45.493 1.00 65.69 114 GLY A O 1
ATOM 911 N N . LEU A 1 115 ? -9.538 17.109 43.954 1.00 61.84 115 LEU A N 1
ATOM 912 C CA . LEU A 1 115 ? -9.382 18.015 42.808 1.00 61.84 115 LEU A CA 1
ATOM 913 C C . LEU A 1 115 ? -10.724 18.471 42.203 1.00 61.84 115 LEU A C 1
ATOM 915 O O . LEU A 1 115 ? -10.735 19.139 41.171 1.00 61.84 115 LEU A O 1
ATOM 919 N N . ASN A 1 116 ? -11.852 18.190 42.862 1.00 56.53 116 ASN A N 1
ATOM 920 C CA . ASN A 1 116 ? -13.157 18.723 42.476 1.00 56.53 116 ASN A CA 1
ATOM 921 C C . ASN A 1 116 ? -13.301 20.188 42.911 1.00 56.53 116 ASN A C 1
ATOM 923 O O . ASN A 1 116 ? -13.881 20.498 43.947 1.00 56.53 116 ASN A O 1
ATOM 927 N N . LYS A 1 117 ? -12.813 21.108 42.074 1.00 55.22 117 LYS A N 1
ATOM 928 C CA . LYS A 1 117 ? -13.412 22.442 41.947 1.00 55.22 117 LYS A CA 1
ATOM 929 C C . LYS A 1 117 ? -14.352 22.439 40.747 1.00 55.22 117 LYS A C 1
ATOM 931 O O . LYS A 1 117 ? -13.939 22.814 39.658 1.00 55.22 117 LYS A O 1
ATOM 936 N N . GLN A 1 118 ? -15.587 22.007 40.971 1.00 48.31 118 GLN A N 1
ATOM 937 C CA . GLN A 1 118 ? -16.813 22.713 40.583 1.00 48.31 118 GLN A CA 1
ATOM 938 C C . GLN A 1 118 ? -18.007 21.790 40.805 1.00 48.31 118 GLN A C 1
ATOM 940 O O . GLN A 1 118 ? -18.130 20.734 40.192 1.00 48.31 118 GLN A O 1
ATOM 945 N N . GLU A 1 119 ? -18.869 22.229 41.712 1.00 50.53 119 GLU A N 1
ATOM 946 C CA . GLU A 1 119 ? -20.254 21.804 41.806 1.00 50.53 119 GLU A CA 1
ATOM 947 C C . GLU A 1 119 ? -20.952 22.138 40.484 1.00 50.53 119 GLU A C 1
ATOM 949 O O . GLU A 1 119 ? -20.994 23.291 40.054 1.00 50.53 119 GLU A O 1
ATOM 954 N N . TYR A 1 120 ? -21.511 21.123 39.845 1.00 45.47 120 TYR A N 1
ATOM 955 C CA . TYR A 1 120 ? -22.764 21.266 39.124 1.00 45.47 120 TYR A CA 1
ATOM 956 C C . TYR A 1 120 ? -23.628 20.084 39.544 1.00 45.47 120 TYR A C 1
ATOM 958 O O . TYR A 1 120 ? -23.539 18.980 39.013 1.00 45.47 120 TYR A O 1
ATOM 966 N N . GLU A 1 121 ? -24.425 20.321 40.579 1.00 47.88 121 GLU A N 1
ATOM 967 C CA . GLU A 1 121 ? -25.643 19.559 40.787 1.00 47.88 121 GLU A CA 1
ATOM 968 C C . GLU A 1 121 ? -26.597 19.892 39.637 1.00 47.88 121 GLU A C 1
ATOM 970 O O . GLU A 1 121 ? -26.836 21.059 39.326 1.00 47.88 121 GLU A O 1
ATOM 975 N N . THR A 1 122 ? -27.100 18.866 38.965 1.00 42.38 122 THR A N 1
ATOM 976 C CA . THR A 1 122 ? -28.520 18.753 38.612 1.00 42.38 122 THR A CA 1
ATOM 977 C C . THR A 1 122 ? -28.765 17.324 38.143 1.00 42.38 122 THR A C 1
ATOM 979 O O . THR A 1 122 ? -28.433 16.928 37.030 1.00 42.38 122 THR A O 1
ATOM 982 N N . ASP A 1 123 ? -29.240 16.533 39.099 1.00 37.56 123 ASP A N 1
ATOM 983 C CA . ASP A 1 123 ? -30.404 15.662 38.990 1.00 37.56 123 ASP A CA 1
ATOM 984 C C . ASP A 1 123 ? -30.488 14.727 37.779 1.00 37.56 123 ASP A C 1
ATOM 986 O O . ASP A 1 123 ? -30.936 15.049 36.682 1.00 37.56 123 ASP A O 1
ATOM 990 N N . SER A 1 124 ? -30.120 13.481 38.078 1.00 57.84 124 SER A N 1
ATOM 991 C CA . SER A 1 124 ? -30.926 12.296 37.791 1.00 57.84 124 SER A CA 1
ATOM 992 C C . SER A 1 124 ? -32.383 12.614 37.430 1.00 57.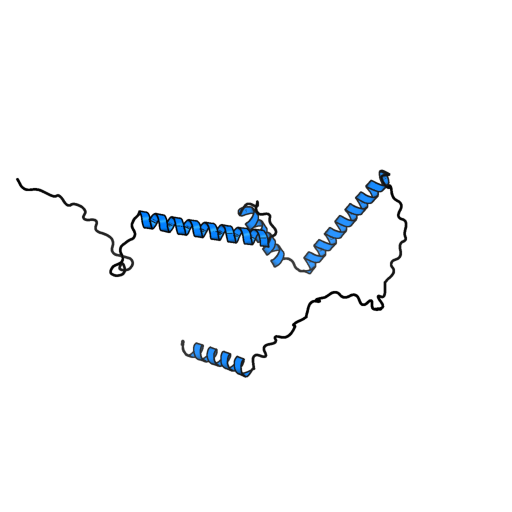84 124 SER A C 1
ATOM 994 O O . SER A 1 124 ? -33.212 12.754 38.321 1.00 57.84 124 SER A O 1
ATOM 996 N N . GLU A 1 125 ? -32.712 12.558 36.142 1.00 37.94 125 GLU A N 1
ATOM 997 C CA . GLU A 1 125 ? -34.010 12.067 35.684 1.00 37.94 125 GLU A CA 1
ATOM 998 C C . GLU A 1 125 ? -33.899 11.541 34.246 1.00 37.94 125 GLU A C 1
ATOM 1000 O O . GLU A 1 125 ? -33.597 12.247 33.284 1.00 37.94 125 GLU A O 1
ATOM 1005 N N . CYS A 1 126 ? -34.119 10.233 34.113 1.00 40.03 126 CYS A N 1
ATOM 1006 C CA . CYS A 1 126 ? -34.356 9.552 32.849 1.00 40.03 126 CYS A CA 1
ATOM 1007 C C . CYS A 1 126 ? -35.746 9.965 32.339 1.00 40.03 126 CYS A C 1
ATOM 1009 O O . CYS A 1 126 ? -36.719 9.234 32.512 1.00 40.03 126 CYS A O 1
ATOM 1011 N N . GLU A 1 127 ? -35.860 11.156 31.750 1.00 36.66 127 GLU A N 1
ATOM 1012 C CA . GLU A 1 127 ? -37.085 11.589 31.079 1.00 36.66 127 GLU A CA 1
ATOM 1013 C C . GLU A 1 127 ? -37.040 11.252 29.583 1.00 36.66 127 GLU A C 1
ATOM 1015 O O . GLU A 1 127 ? -36.267 11.793 28.787 1.00 36.66 127 GLU A O 1
ATOM 1020 N N . SER A 1 128 ? -37.928 10.341 29.186 1.00 50.59 128 SER A N 1
ATOM 1021 C CA . SER A 1 128 ? -38.263 10.054 27.797 1.00 50.59 128 SER A CA 1
ATOM 1022 C C . SER A 1 128 ? -38.930 11.276 27.154 1.00 50.59 128 SER A C 1
ATOM 1024 O O . SER A 1 128 ? -40.134 11.496 27.316 1.00 50.59 128 SER A O 1
ATOM 1026 N N . TYR A 1 129 ? -38.185 12.069 26.386 1.00 43.59 129 TYR A N 1
ATOM 1027 C CA . TYR A 1 129 ? -38.775 13.188 25.658 1.00 43.59 129 TYR A CA 1
ATOM 1028 C C . TYR A 1 129 ? -39.493 12.716 24.383 1.00 43.59 129 TYR A C 1
ATOM 1030 O O . TYR A 1 129 ? -38.908 12.386 23.352 1.00 43.59 129 TYR A O 1
ATOM 1038 N N . ASN A 1 130 ? -40.823 12.745 24.457 1.00 47.81 130 ASN A N 1
ATOM 1039 C CA . ASN A 1 130 ? -41.715 12.845 23.309 1.00 47.81 130 ASN A CA 1
ATOM 1040 C C . ASN A 1 130 ? -41.482 14.187 22.593 1.00 47.81 130 ASN A C 1
ATOM 1042 O O . ASN A 1 130 ? -41.937 15.234 23.056 1.00 47.81 130 ASN A O 1
ATOM 1046 N N . LEU A 1 131 ? -40.833 14.177 21.428 1.00 45.06 131 LEU A N 1
ATOM 1047 C CA . LEU A 1 131 ? -40.715 15.369 20.582 1.00 45.06 131 LEU A CA 1
ATOM 1048 C C . LEU A 1 131 ? -42.000 15.574 19.768 1.00 45.06 131 LEU A C 1
ATOM 1050 O O . LEU A 1 131 ? -42.132 15.111 18.635 1.00 45.06 131 LEU A O 1
ATOM 1054 N N . ARG A 1 132 ? -42.957 16.313 20.342 1.00 43.59 132 ARG A N 1
ATOM 1055 C CA . ARG A 1 132 ? -44.043 16.941 19.575 1.00 43.59 132 ARG A CA 1
ATOM 1056 C C . ARG A 1 132 ? -43.470 18.062 18.711 1.00 43.59 132 ARG A C 1
ATOM 1058 O O . ARG A 1 132 ? -42.981 19.071 19.210 1.00 43.59 132 ARG A O 1
ATOM 1065 N N . SER A 1 133 ? -43.592 17.893 17.401 1.00 52.84 133 SER A N 1
ATOM 1066 C CA . SER A 1 133 ? -43.233 18.874 16.383 1.00 52.84 133 SER A CA 1
ATOM 1067 C C . SER A 1 133 ? -44.093 20.136 16.503 1.00 52.84 133 SER A C 1
ATOM 1069 O O . SER A 1 133 ? -45.293 20.112 16.230 1.00 52.84 133 SER A O 1
ATOM 1071 N N . ARG A 1 134 ? -43.479 21.270 16.852 1.00 43.97 134 ARG A N 1
ATOM 1072 C CA . ARG A 1 134 ? -44.033 22.599 16.565 1.00 43.97 134 ARG A CA 1
ATOM 1073 C C . ARG A 1 134 ? -42.957 23.464 15.929 1.00 43.97 134 ARG A C 1
ATOM 1075 O O . ARG A 1 134 ? -41.873 23.643 16.468 1.00 43.97 134 ARG A O 1
ATOM 1082 N N . GLY A 1 135 ? -43.270 23.897 14.711 1.00 48.31 135 GLY A N 1
ATOM 1083 C CA . GLY A 1 135 ? -42.333 24.470 13.766 1.00 48.31 135 GLY A CA 1
ATOM 1084 C C . GLY A 1 135 ? -41.762 25.814 14.192 1.00 48.31 135 GLY A C 1
ATOM 1085 O O . GLY A 1 135 ? -42.479 26.712 14.624 1.00 48.31 135 GLY A O 1
ATOM 1086 N N . SER A 1 136 ? -40.472 25.964 13.921 1.00 43.44 136 SER A N 1
ATOM 1087 C CA . SER A 1 136 ? -39.823 27.255 13.759 1.00 43.44 136 SER A CA 1
ATOM 1088 C C . SER A 1 136 ? -39.246 27.309 12.352 1.00 43.44 136 SER A C 1
ATOM 1090 O O . SER A 1 136 ? -38.275 26.633 12.025 1.00 43.44 136 SER A O 1
ATOM 1092 N N . LYS A 1 137 ? -39.879 28.134 11.513 1.00 55.66 137 LYS A N 1
ATOM 1093 C CA . LYS A 1 137 ? -39.345 28.590 10.230 1.00 55.66 137 LYS A CA 1
ATOM 1094 C C . LYS A 1 137 ? -37.998 29.269 10.476 1.00 55.66 137 LYS A C 1
ATOM 1096 O O . LYS A 1 137 ? -37.964 30.386 10.988 1.00 55.66 137 LYS A O 1
ATOM 1101 N N . ARG A 1 138 ? -36.902 28.635 10.070 1.00 53.28 138 ARG A N 1
ATOM 1102 C CA . ARG A 1 138 ? -35.647 29.323 9.755 1.00 53.28 138 ARG A CA 1
ATOM 1103 C C . ARG A 1 138 ? -35.123 28.765 8.439 1.00 53.28 138 ARG A C 1
ATOM 1105 O O . ARG A 1 138 ? -35.016 27.558 8.270 1.00 53.28 138 ARG A O 1
ATOM 1112 N N . LYS A 1 139 ? -34.897 29.684 7.500 1.00 53.53 139 LYS A N 1
ATOM 1113 C CA . LYS A 1 139 ? -34.288 29.456 6.191 1.00 53.53 139 LYS A CA 1
ATOM 1114 C C . LYS A 1 139 ? -32.927 28.783 6.385 1.00 53.53 139 LYS A C 1
ATOM 1116 O O . LYS A 1 139 ? -31.991 29.433 6.836 1.00 53.53 139 LYS A O 1
ATOM 1121 N N . SER A 1 140 ? -32.832 27.512 6.027 1.00 46.81 140 SER A N 1
ATOM 1122 C CA . SER A 1 140 ? -31.581 26.882 5.618 1.00 46.81 140 SER A CA 1
ATOM 1123 C C . SER A 1 140 ? -31.782 26.442 4.177 1.00 46.81 140 SER A C 1
ATOM 1125 O O . SER A 1 140 ? -32.563 25.532 3.894 1.00 46.81 140 SER A O 1
ATOM 1127 N N . GLU A 1 141 ? -31.152 27.171 3.268 1.00 42.84 141 GLU A N 1
ATOM 1128 C CA . GLU A 1 141 ? -31.098 26.808 1.863 1.00 42.84 141 GLU A CA 1
ATOM 1129 C C . GLU A 1 141 ? -30.286 25.513 1.708 1.00 42.84 141 GLU A C 1
ATOM 1131 O O . GLU A 1 141 ? -29.229 25.344 2.312 1.00 42.84 141 GLU A O 1
ATOM 1136 N N . ASN A 1 142 ? -30.842 24.629 0.878 1.00 41.09 142 ASN A N 1
ATOM 1137 C CA . ASN A 1 142 ? -30.313 23.383 0.327 1.00 41.09 142 ASN A CA 1
ATOM 1138 C C . ASN A 1 142 ? -30.128 22.168 1.248 1.00 41.09 142 ASN A C 1
ATOM 1140 O O . ASN A 1 142 ? -29.040 21.775 1.662 1.00 41.09 142 ASN A O 1
ATOM 1144 N N . ILE A 1 143 ? -31.274 21.518 1.444 1.00 39.50 143 ILE A N 1
ATOM 1145 C CA . ILE A 1 143 ? -31.459 20.127 1.833 1.00 39.50 143 ILE A CA 1
ATOM 1146 C C . ILE A 1 143 ? -31.093 19.200 0.664 1.00 39.50 143 ILE A C 1
ATOM 1148 O O . ILE A 1 143 ? -31.403 19.468 -0.491 1.00 39.50 143 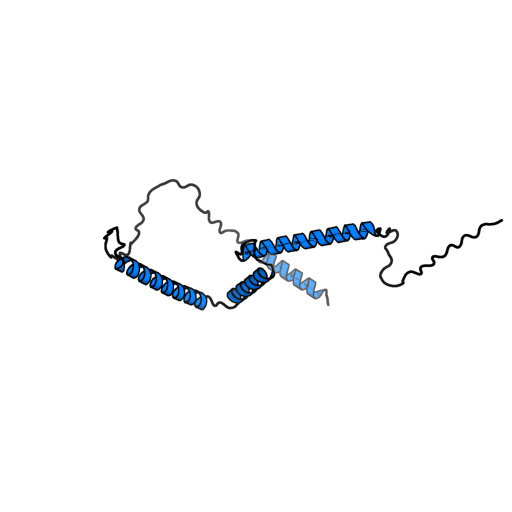ILE A O 1
ATOM 1152 N N . CYS A 1 144 ? -30.487 18.079 1.043 1.00 37.28 144 CYS A N 1
ATOM 1153 C CA . CYS A 1 144 ? -30.421 16.800 0.348 1.00 37.28 144 CYS A CA 1
ATOM 1154 C C . CYS A 1 144 ? -31.685 16.500 -0.488 1.00 37.28 144 CYS A C 1
ATOM 1156 O O . CYS A 1 144 ? -32.710 16.072 0.046 1.00 37.28 144 CYS A O 1
ATOM 1158 N N . GLU A 1 145 ? -31.611 16.705 -1.802 1.00 36.94 145 GLU A N 1
ATOM 1159 C CA . GLU A 1 145 ? -32.641 16.244 -2.724 1.00 36.94 145 GLU A CA 1
ATOM 1160 C C . GLU A 1 145 ? -32.381 14.769 -3.052 1.00 36.94 145 GLU A C 1
ATOM 1162 O O . GLU A 1 145 ? -31.475 14.395 -3.797 1.00 36.94 145 GLU A O 1
ATOM 1167 N N . LEU A 1 146 ? -33.187 13.917 -2.421 1.00 37.25 146 LEU A N 1
ATOM 1168 C CA . LEU A 1 146 ? -33.475 12.561 -2.862 1.00 37.25 146 LEU A CA 1
ATOM 1169 C C . LEU A 1 146 ? -33.835 12.569 -4.356 1.00 37.25 146 LEU A C 1
ATOM 1171 O O . LEU A 1 146 ? -34.959 12.892 -4.722 1.00 37.25 146 LEU A O 1
ATOM 1175 N N . GLN A 1 147 ? -32.915 12.128 -5.209 1.00 32.62 147 GLN A N 1
ATOM 1176 C CA . GLN A 1 147 ? -33.239 11.636 -6.549 1.00 32.62 147 GLN A CA 1
ATOM 1177 C C . GLN A 1 147 ? -33.083 10.114 -6.549 1.00 32.62 147 GLN A C 1
ATOM 1179 O O . GLN A 1 147 ? -32.119 9.536 -7.045 1.00 32.62 147 GLN A O 1
ATOM 1184 N N . TYR A 1 148 ? -34.066 9.459 -5.934 1.00 39.34 148 TYR A N 1
ATOM 1185 C CA . TYR A 1 148 ? -34.368 8.053 -6.168 1.00 39.34 148 TYR A CA 1
ATOM 1186 C C . TYR A 1 148 ? -35.287 7.975 -7.394 1.00 39.34 148 TYR A C 1
ATOM 1188 O O . TYR A 1 148 ? -36.498 7.852 -7.251 1.00 39.34 148 TYR A O 1
ATOM 1196 N N . SER A 1 149 ? -34.731 8.057 -8.605 1.00 39.72 149 SER A N 1
ATOM 1197 C CA . SER A 1 149 ? -35.456 7.670 -9.826 1.00 39.72 149 SER A CA 1
ATOM 1198 C C . SER A 1 149 ? -34.556 7.611 -11.060 1.00 39.72 149 SER A C 1
ATOM 1200 O O . SER A 1 149 ? -34.642 8.461 -11.931 1.00 39.72 149 SER A O 1
ATOM 1202 N N . GLU A 1 150 ? -33.781 6.537 -11.199 1.00 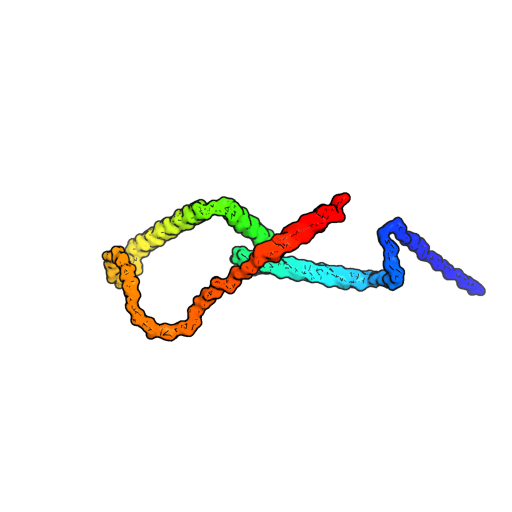37.94 150 GLU A N 1
ATOM 1203 C CA . GLU A 1 150 ? -33.515 5.947 -12.520 1.00 37.94 150 GLU A CA 1
ATOM 1204 C C . GLU A 1 150 ? -33.583 4.418 -12.420 1.00 37.94 150 GLU A C 1
ATOM 1206 O O . GLU A 1 150 ? -32.613 3.688 -12.610 1.00 37.94 150 GLU A O 1
ATOM 1211 N N . LYS A 1 151 ? -34.783 3.890 -12.148 1.00 40.81 151 LYS A N 1
ATOM 1212 C CA . LYS A 1 151 ? -35.117 2.569 -12.686 1.00 40.81 151 LYS A CA 1
ATOM 1213 C C . LYS A 1 151 ? -35.283 2.760 -14.190 1.00 40.81 151 LYS A C 1
ATOM 1215 O O . LYS A 1 151 ? -36.376 3.080 -14.651 1.00 40.81 151 LYS A O 1
ATOM 1220 N N . LYS A 1 152 ? -34.211 2.563 -14.963 1.00 46.59 152 LYS A N 1
ATOM 1221 C CA . LYS A 1 152 ? -34.370 2.207 -16.374 1.00 46.59 152 LYS A CA 1
ATOM 1222 C C . LYS A 1 152 ? -35.182 0.918 -16.388 1.00 46.59 152 LYS A C 1
ATOM 1224 O O . LYS A 1 152 ? -34.670 -0.145 -16.047 1.00 46.59 152 LYS A O 1
ATOM 1229 N N . GLN A 1 153 ? -36.465 1.028 -16.723 1.00 45.56 153 GLN A N 1
ATOM 1230 C CA . GLN A 1 153 ? -37.218 -0.111 -17.215 1.00 45.56 153 GLN A CA 1
ATOM 1231 C C . GLN A 1 153 ? -36.517 -0.535 -18.504 1.00 45.56 153 GLN A C 1
ATOM 1233 O O . GLN A 1 153 ? -36.761 0.021 -19.571 1.00 45.56 153 GLN A O 1
ATOM 1238 N N . LEU A 1 154 ? -35.570 -1.465 -18.387 1.00 48.75 154 LEU A N 1
ATOM 1239 C CA . LEU A 1 154 ? -35.186 -2.299 -19.509 1.00 48.75 154 LEU A CA 1
ATOM 1240 C C . LEU A 1 154 ? -36.475 -2.983 -19.944 1.00 48.75 154 LEU A C 1
ATOM 1242 O O . LEU A 1 154 ? -37.038 -3.789 -19.202 1.00 48.75 154 LEU A O 1
ATOM 1246 N N . ASN A 1 155 ? -36.986 -2.576 -21.103 1.00 57.28 155 ASN A N 1
ATOM 1247 C CA . ASN A 1 155 ? -38.157 -3.190 -21.693 1.00 57.28 155 ASN A CA 1
ATOM 1248 C C . ASN A 1 155 ? -37.870 -4.691 -21.789 1.00 57.28 155 ASN A C 1
ATOM 1250 O O . ASN A 1 155 ? -36.807 -5.094 -22.261 1.00 57.28 155 ASN A O 1
ATOM 1254 N N . GLU A 1 156 ? -38.809 -5.539 -21.374 1.00 57.56 156 GLU A N 1
ATOM 1255 C CA . GLU A 1 156 ? -38.666 -6.999 -21.485 1.00 57.56 156 GLU A CA 1
ATOM 1256 C C . GLU A 1 156 ? -38.300 -7.446 -22.914 1.00 57.56 156 GLU A C 1
ATOM 1258 O O . GLU A 1 156 ? -37.669 -8.485 -23.111 1.00 57.56 156 GLU A O 1
ATOM 1263 N N . LYS A 1 157 ? -38.673 -6.639 -23.917 1.00 57.84 157 LYS A N 1
ATOM 1264 C CA . LYS A 1 157 ? -38.313 -6.827 -25.326 1.00 57.84 157 LYS A CA 1
ATOM 1265 C C . LYS A 1 157 ? -36.805 -6.693 -25.575 1.00 57.84 157 LYS A C 1
ATOM 1267 O O . LYS A 1 157 ? -36.258 -7.477 -26.346 1.00 57.84 157 LYS A O 1
ATOM 1272 N N . ASP A 1 158 ? -36.132 -5.782 -24.880 1.00 60.50 158 ASP A N 1
ATOM 1273 C CA . ASP A 1 158 ? -34.698 -5.530 -25.041 1.00 60.50 158 ASP A CA 1
ATOM 1274 C C . ASP A 1 158 ? -33.879 -6.650 -24.392 1.00 60.50 158 ASP A C 1
ATOM 1276 O O . ASP A 1 158 ? -32.967 -7.189 -25.020 1.00 60.50 158 ASP A O 1
ATOM 1280 N N . VAL A 1 159 ? -34.283 -7.096 -23.196 1.00 69.19 159 VAL A N 1
ATOM 1281 C CA . VAL A 1 159 ? -33.654 -8.230 -22.493 1.00 69.19 159 VAL A CA 1
ATOM 1282 C C . VAL A 1 159 ? -33.840 -9.536 -23.274 1.00 69.19 159 VAL A C 1
ATOM 1284 O O . VAL A 1 159 ? -32.881 -10.289 -23.448 1.00 69.19 159 VAL A O 1
ATOM 1287 N N . LYS A 1 160 ? -35.036 -9.789 -23.829 1.00 68.62 160 LYS A N 1
ATOM 1288 C CA . LYS A 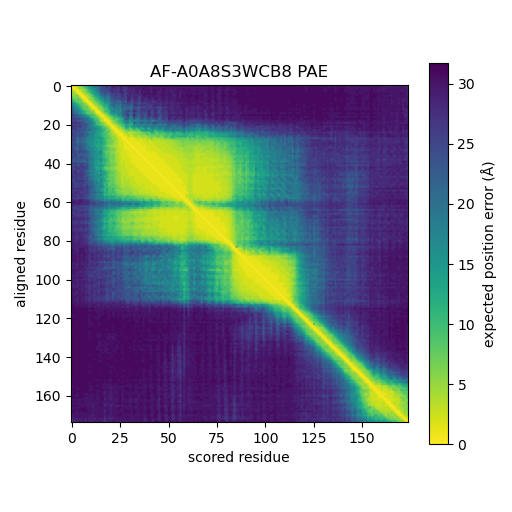1 160 ? -35.277 -10.955 -24.701 1.00 68.62 160 LYS A CA 1
ATOM 1289 C C . LYS A 1 160 ? -34.452 -10.896 -25.993 1.00 68.62 160 LYS A C 1
ATOM 1291 O O . LYS A 1 160 ? -33.962 -11.936 -26.433 1.00 68.62 160 LYS A O 1
ATOM 1296 N N . SER A 1 161 ? -34.236 -9.712 -26.576 1.00 69.19 161 SER A N 1
ATOM 1297 C CA . SER A 1 161 ? -33.387 -9.577 -27.771 1.00 69.19 161 SER A CA 1
ATOM 1298 C C . SER A 1 161 ? -31.906 -9.857 -27.480 1.00 69.19 161 SER A C 1
ATOM 1300 O O . SER A 1 161 ? -31.248 -10.526 -28.280 1.00 69.19 161 SER A O 1
ATOM 1302 N N . MET A 1 162 ? -31.398 -9.435 -26.314 1.00 66.12 162 MET A N 1
ATOM 1303 C CA . MET A 1 162 ? -30.007 -9.665 -25.902 1.00 66.12 162 MET A CA 1
ATOM 1304 C C . MET A 1 162 ? -29.732 -11.139 -25.574 1.00 66.12 162 MET A C 1
ATOM 1306 O O . MET A 1 162 ? -28.684 -11.671 -25.933 1.00 66.12 162 MET A O 1
ATOM 1310 N N . ILE A 1 163 ? -30.686 -11.833 -24.947 1.00 70.56 163 ILE A N 1
ATOM 1311 C CA . ILE A 1 163 ? -30.558 -13.272 -24.657 1.00 70.56 163 ILE A CA 1
ATOM 1312 C C . ILE A 1 163 ? -30.633 -14.107 -25.950 1.00 70.56 163 ILE A C 1
ATOM 1314 O O . ILE A 1 163 ? -29.890 -15.081 -26.104 1.00 70.56 163 ILE A O 1
ATOM 1318 N N . SER A 1 164 ? -31.472 -13.707 -26.912 1.00 66.50 164 SER A N 1
ATOM 1319 C CA . SER A 1 164 ? -31.561 -14.359 -28.228 1.00 66.50 164 SER A CA 1
ATOM 1320 C C . SER A 1 164 ? -30.270 -14.202 -29.045 1.00 66.50 164 SER A C 1
ATOM 1322 O O . SER A 1 164 ? -29.748 -15.175 -29.590 1.00 66.50 164 SER A O 1
ATOM 1324 N N . THR A 1 165 ? -29.682 -13.000 -29.067 1.00 65.38 165 THR A N 1
ATOM 1325 C CA . THR A 1 165 ? -28.405 -12.761 -29.766 1.00 65.38 165 THR A CA 1
ATOM 1326 C C . THR A 1 165 ? -27.234 -13.504 -29.123 1.00 65.38 165 THR A C 1
ATOM 1328 O O . THR A 1 165 ? -26.400 -14.047 -29.846 1.00 65.38 165 THR A O 1
ATOM 1331 N N . ALA A 1 166 ? -27.194 -13.609 -27.791 1.00 63.12 166 ALA A N 1
ATOM 1332 C CA . ALA A 1 166 ? -26.186 -14.412 -27.100 1.00 63.12 166 ALA A CA 1
ATOM 1333 C C . ALA A 1 166 ? -26.323 -15.916 -27.400 1.00 63.12 166 ALA A C 1
ATOM 1335 O O . ALA A 1 166 ? -25.317 -16.592 -27.602 1.00 63.12 166 ALA A O 1
ATOM 1336 N N . SER A 1 167 ? -27.552 -16.432 -27.500 1.00 62.72 167 SER A N 1
ATOM 1337 C CA . SER A 1 167 ? -27.792 -17.846 -27.826 1.00 62.72 167 SER A CA 1
ATOM 1338 C C . SER A 1 167 ? -27.358 -18.189 -29.257 1.00 62.72 167 SER A C 1
ATOM 1340 O O . SER A 1 167 ? -26.706 -19.207 -29.472 1.00 62.72 167 SER A O 1
ATOM 1342 N N . ASN A 1 168 ? -27.604 -17.299 -30.224 1.00 57.59 168 ASN A N 1
ATOM 1343 C CA . ASN A 1 168 ? -27.187 -17.511 -31.616 1.00 57.59 168 ASN A CA 1
ATOM 1344 C C . ASN A 1 168 ? -25.661 -17.453 -31.820 1.00 57.59 168 ASN A C 1
ATOM 1346 O O . ASN A 1 168 ? -25.141 -18.113 -32.715 1.00 57.59 168 ASN A O 1
ATOM 1350 N N . LEU A 1 169 ? -24.927 -16.701 -30.992 1.00 57.59 169 LEU A N 1
ATOM 1351 C CA . LEU A 1 169 ? -23.458 -16.632 -31.046 1.00 57.59 169 LEU A CA 1
ATOM 1352 C C . LEU A 1 169 ? -22.778 -17.892 -30.486 1.00 57.59 169 LEU A C 1
ATOM 1354 O O . LEU A 1 169 ? -21.704 -18.274 -30.954 1.00 57.59 169 LEU A O 1
ATOM 1358 N N . VAL A 1 170 ? -23.415 -18.563 -29.524 1.00 58.97 170 VAL A N 1
ATOM 1359 C CA . VAL A 1 170 ? -22.919 -19.826 -28.954 1.00 58.97 170 VAL A CA 1
ATOM 1360 C C . VAL A 1 170 ? -23.202 -21.004 -29.893 1.00 58.97 170 VAL A C 1
ATOM 1362 O O . VAL A 1 170 ? -22.399 -21.927 -29.976 1.00 58.97 170 VAL A O 1
ATOM 1365 N N . SER A 1 171 ? -24.280 -20.951 -30.680 1.00 55.78 171 SER A N 1
ATOM 1366 C CA . SER A 1 171 ? -24.599 -21.986 -31.678 1.00 55.78 171 SER A CA 1
ATOM 1367 C C . SER A 1 171 ? -23.790 -21.899 -32.979 1.00 55.78 171 SER A C 1
ATOM 1369 O O . SER A 1 171 ? -23.910 -22.792 -33.807 1.00 55.78 171 SER A O 1
ATOM 1371 N N . PHE A 1 172 ? -22.980 -20.853 -33.178 1.00 52.34 172 PHE A N 1
ATOM 1372 C CA . PHE A 1 172 ? -22.137 -20.681 -34.375 1.00 52.34 172 PHE A CA 1
ATOM 1373 C C . PHE A 1 172 ? -20.649 -20.987 -34.126 1.00 52.34 172 PHE A C 1
ATOM 1375 O O . PHE A 1 172 ? -19.824 -20.833 -35.025 1.00 52.34 172 PHE A O 1
ATOM 1382 N N . THR A 1 173 ? -20.292 -21.380 -32.898 1.00 54.47 173 THR A N 1
ATOM 1383 C CA . THR A 1 173 ? -18.916 -21.719 -32.489 1.00 54.47 173 THR A CA 1
ATOM 1384 C C . THR A 1 173 ? -18.729 -23.198 -32.119 1.00 54.47 173 THR A C 1
ATOM 1386 O O . THR A 1 173 ? -17.750 -23.549 -31.460 1.00 54.47 173 THR A O 1
ATOM 1389 N N . ILE A 1 174 ? -19.621 -24.068 -32.606 1.00 49.97 174 ILE A N 1
ATOM 1390 C CA . ILE A 1 174 ? -19.467 -25.533 -32.684 1.00 49.97 174 ILE A CA 1
ATOM 1391 C C . ILE A 1 174 ? -19.806 -25.951 -34.114 1.00 49.97 174 ILE A C 1
ATOM 1393 O O . ILE A 1 174 ? -19.066 -26.795 -34.663 1.00 49.97 174 ILE A O 1
#

Foldseek 3Di:
DDDDDPPDDPPPDDDDDDDDPPPDDDDDPVRVVVVVVVVVVVVVVVVLVVQVVLCVVLVHDPPDDSVVSVVSVVVVVCCVVPDDVVNVVVVVVVVVVVVVVVVVVVVVVCVVVVVDPDDDDDDDDPDDDDDDDDDDDDDDPDDDDDPPDDPPPPDPVNVVVVVVVVVVVVVVPD

Mean predicted aligned error: 21.4 Å